Protein AF-A0A7V8YF97-F1 (afdb_monomer)

Secondary structure (DSSP, 8-state):
---SHHHHHHHHHHHHHHHHTT-HHHHHHHHHHHHTS--HHHHHHHHHHHHHHHHHTT-HHHHHHHHHHHTSSTT-HHHHHHHHHHHHHHHHTT-HHHHHHHHHHHHHH-TT-TTHHHHHHHHHHHHHSPPPPPPPP-----

Foldseek 3Di:
DPQDPVLLVVLCVQLVVCVVVVNLVSNLVSLVVSLPHPNPVSVLVSLLSNLVSCLVVVNNVSSLVSLVVQLPPVPDLSNLVSLLSNLVSCVVVLVLVVSLVSLVCSCVSCVPDPCNVVSVVVNVCSVPDDRDDPPDPPDPDD

Radius of gyration: 16.47 Å; Cα contacts (8 Å, |Δi|>4): 149; chains: 1; bounding box: 46×20×43 Å

Solvent-accessible surface area (backbone atoms only — not comparable to full-atom values): 7818 Å² total; per-residue (Å²): 131,78,84,48,66,71,45,37,52,50,24,49,52,51,17,52,53,23,54,76,66,73,36,64,68,65,15,50,54,23,21,51,62,17,40,77,43,98,43,64,71,56,18,49,54,18,47,52,50,46,27,51,54,26,46,79,70,73,34,53,67,60,20,49,54,50,29,56,59,52,35,71,52,80,90,39,73,62,15,57,50,24,48,51,50,42,23,52,51,27,48,76,71,59,40,52,70,59,18,46,48,43,41,48,53,45,45,68,75,39,76,81,44,89,56,41,64,60,44,52,52,51,45,53,50,62,74,70,49,74,80,72,74,78,78,72,75,81,76,86,77,129

Mean predicted aligned error: 6.46 Å

Nearest PDB structures (foldseek):
  8xwx-assembly1_B  TM=7.300E-01  e=2.721E-01  Homo sapiens
  2ho1-assembly1_A  TM=4.651E-01  e=7.680E-02  Pseudomonas aeruginosa PAO1
  8c6j-assembly1_S  TM=6.247E-01  e=5.378E-01  Homo sapiens
  5l9t-assembly1_Y  TM=6.413E-01  e=3.100E+00  Homo sapiens
  6u3w-assembly1_B  TM=7.371E-01  e=4.358E+00  Saccharomyces cerevisiae S288C

Structure (mmCIF, N/CA/C/O backbone):
data_AF-A0A7V8YF97-F1
#
_entry.id   AF-A0A7V8YF97-F1
#
loop_
_atom_site.group_PDB
_atom_site.id
_atom_site.type_symbol
_atom_site.label_atom_id
_atom_site.label_alt_id
_atom_site.label_comp_id
_atom_site.label_asym_id
_atom_site.label_entity_id
_atom_site.label_seq_id
_atom_site.pdbx_PDB_ins_code
_atom_site.Cartn_x
_atom_site.Cartn_y
_atom_site.Cartn_z
_atom_site.occupancy
_atom_site.B_iso_or_equiv
_atom_site.auth_seq_id
_atom_site.auth_comp_id
_atom_site.auth_asym_id
_atom_site.auth_atom_id
_atom_site.pdbx_PDB_model_num
ATOM 1 N N . ALA A 1 1 ? 20.479 -6.406 -18.667 1.00 46.88 1 ALA A N 1
ATOM 2 C CA . ALA A 1 1 ? 19.303 -5.875 -17.956 1.00 46.88 1 ALA A CA 1
ATOM 3 C C . ALA A 1 1 ? 19.787 -4.725 -17.092 1.00 46.88 1 ALA A C 1
ATOM 5 O O . ALA A 1 1 ? 20.747 -4.915 -16.359 1.00 46.88 1 ALA A O 1
ATOM 6 N N . ALA A 1 2 ? 19.241 -3.525 -17.263 1.00 48.50 2 ALA A N 1
ATOM 7 C CA . ALA A 1 2 ? 19.646 -2.381 -16.460 1.00 48.50 2 ALA A CA 1
ATOM 8 C C . ALA A 1 2 ? 18.923 -2.487 -15.106 1.00 48.50 2 ALA A C 1
ATOM 10 O O . ALA A 1 2 ? 17.748 -2.173 -14.990 1.00 48.50 2 ALA A O 1
ATOM 11 N N . THR A 1 3 ? 19.602 -3.065 -14.118 1.00 57.03 3 THR A N 1
ATOM 12 C CA . THR A 1 3 ? 19.083 -3.361 -12.768 1.00 57.03 3 THR A CA 1
ATOM 13 C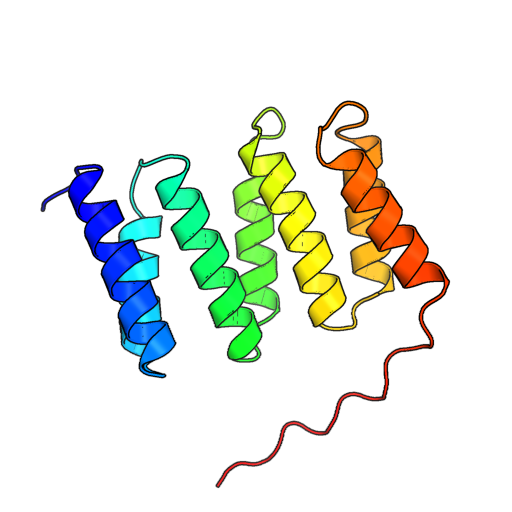 C . THR A 1 3 ? 19.427 -2.264 -11.756 1.00 57.03 3 THR A C 1
ATOM 15 O O . THR A 1 3 ? 19.379 -2.482 -10.552 1.00 57.03 3 THR A O 1
ATOM 18 N N . GLY A 1 4 ? 19.809 -1.077 -12.233 1.00 75.12 4 GLY A N 1
ATOM 19 C CA . GLY A 1 4 ? 20.124 0.066 -11.379 1.00 75.12 4 GLY A CA 1
ATOM 20 C C . GLY A 1 4 ? 18.898 0.925 -11.078 1.00 75.12 4 GLY A C 1
ATOM 21 O O . GLY A 1 4 ? 17.956 0.974 -11.870 1.00 75.12 4 GLY A O 1
ATOM 22 N N . THR A 1 5 ? 18.958 1.687 -9.986 1.00 84.19 5 THR A N 1
ATOM 23 C CA . THR A 1 5 ? 17.954 2.678 -9.554 1.00 84.19 5 THR A CA 1
ATOM 24 C C . THR A 1 5 ? 17.435 3.553 -10.704 1.00 84.19 5 THR A C 1
ATOM 26 O O . THR A 1 5 ? 16.233 3.755 -10.827 1.00 84.19 5 THR A O 1
ATOM 29 N N . ALA A 1 6 ? 18.310 3.980 -11.624 1.00 87.31 6 ALA A N 1
ATOM 30 C CA . ALA A 1 6 ? 17.937 4.784 -12.795 1.00 87.31 6 ALA A CA 1
ATOM 31 C C . ALA A 1 6 ? 16.926 4.094 -13.733 1.00 87.31 6 ALA A C 1
ATOM 33 O O . ALA A 1 6 ? 16.106 4.751 -14.370 1.00 87.31 6 ALA A O 1
ATOM 34 N N . SER A 1 7 ? 16.971 2.764 -13.830 1.00 89.50 7 SER A N 1
ATOM 35 C CA . SER A 1 7 ? 16.008 2.000 -14.633 1.00 89.50 7 SER A CA 1
ATOM 36 C C . SER A 1 7 ? 14.658 1.900 -13.935 1.00 89.50 7 SER A C 1
ATOM 38 O O . SER A 1 7 ? 13.630 2.038 -14.589 1.00 89.50 7 SER A O 1
ATOM 40 N N . VAL A 1 8 ? 14.651 1.764 -12.607 1.00 93.44 8 VAL A N 1
ATOM 41 C CA . VAL A 1 8 ? 13.424 1.803 -11.797 1.00 93.44 8 VAL A CA 1
ATOM 42 C C . VAL A 1 8 ? 12.746 3.168 -11.911 1.00 93.44 8 VAL A C 1
ATOM 44 O O . VAL A 1 8 ? 11.546 3.247 -12.158 1.00 93.44 8 VAL A O 1
ATOM 47 N N . GLU A 1 9 ? 13.514 4.255 -11.832 1.00 94.38 9 GLU A N 1
ATOM 48 C CA . GLU A 1 9 ? 12.998 5.611 -12.051 1.00 94.38 9 GLU A CA 1
ATOM 49 C C . GLU A 1 9 ? 12.424 5.800 -13.459 1.00 94.38 9 GLU A C 1
ATOM 51 O O . GLU A 1 9 ? 11.386 6.444 -13.622 1.00 94.38 9 GLU A O 1
ATOM 56 N N . ALA A 1 10 ? 13.084 5.253 -14.484 1.00 95.75 10 ALA A N 1
ATOM 57 C CA . ALA A 1 10 ? 12.588 5.311 -15.855 1.00 95.75 10 ALA A CA 1
ATOM 58 C C . ALA A 1 10 ? 11.251 4.569 -15.997 1.00 95.75 10 ALA A C 1
ATOM 60 O O . ALA A 1 10 ? 10.323 5.101 -16.608 1.00 95.75 10 ALA A O 1
ATOM 61 N N . TRP A 1 11 ? 11.122 3.391 -15.381 1.00 97.12 11 TRP A N 1
ATOM 62 C CA . TRP A 1 11 ? 9.867 2.644 -15.347 1.00 97.12 11 TRP A CA 1
ATOM 63 C C . TRP A 1 11 ? 8.754 3.399 -14.623 1.00 97.12 11 TRP A C 1
ATOM 65 O O . TRP A 1 11 ? 7.649 3.491 -15.151 1.00 97.12 11 TRP A O 1
ATOM 75 N N . LEU A 1 12 ? 9.036 4.007 -13.470 1.00 97.38 12 LEU A N 1
ATOM 76 C CA . LEU A 1 12 ? 8.053 4.814 -12.738 1.00 97.38 12 LEU A CA 1
ATOM 77 C C . LEU A 1 12 ? 7.588 6.031 -13.545 1.00 97.38 12 LEU A C 1
ATOM 79 O O . LEU A 1 12 ? 6.392 6.308 -13.621 1.00 97.38 12 LEU A O 1
ATOM 83 N N . LYS A 1 13 ? 8.514 6.727 -14.214 1.00 97.88 13 LYS A N 1
ATOM 84 C CA . LYS A 1 13 ? 8.172 7.842 -15.110 1.00 97.88 13 LYS A CA 1
ATOM 85 C C . LYS A 1 13 ? 7.310 7.374 -16.281 1.00 97.88 13 LYS A C 1
ATOM 87 O O . LYS A 1 13 ? 6.320 8.023 -16.603 1.00 97.88 13 LYS A O 1
ATOM 92 N N . ALA A 1 14 ? 7.655 6.248 -16.903 1.00 98.12 14 ALA A N 1
ATOM 93 C CA . ALA A 1 14 ? 6.861 5.677 -17.985 1.00 98.12 14 ALA A CA 1
ATOM 94 C C . ALA A 1 14 ? 5.456 5.275 -17.509 1.00 98.12 14 ALA A C 1
ATOM 96 O O . ALA A 1 14 ? 4.475 5.581 -18.184 1.00 98.12 14 ALA A O 1
ATOM 97 N N . ALA A 1 15 ? 5.344 4.652 -16.333 1.00 98.12 15 ALA A N 1
ATOM 98 C CA . ALA A 1 15 ? 4.064 4.302 -15.729 1.00 98.12 15 ALA A CA 1
ATOM 99 C C . ALA A 1 15 ? 3.167 5.530 -15.535 1.00 98.12 15 ALA A C 1
ATOM 101 O O . ALA A 1 15 ? 1.999 5.493 -15.914 1.00 98.12 15 ALA A O 1
ATOM 102 N N . GLU A 1 16 ? 3.714 6.630 -15.016 1.00 97.81 16 GLU A N 1
ATOM 103 C CA . GLU A 1 16 ? 2.956 7.869 -14.828 1.00 97.81 16 GLU A CA 1
ATOM 104 C C . GLU A 1 16 ? 2.476 8.464 -16.161 1.00 97.81 16 GLU A C 1
ATOM 106 O O . GLU A 1 16 ? 1.323 8.877 -16.284 1.00 97.81 16 GLU A O 1
ATOM 111 N N . LEU A 1 17 ? 3.317 8.438 -17.200 1.00 98.38 17 LEU A N 1
ATOM 112 C CA . LEU A 1 17 ? 2.909 8.863 -18.543 1.00 98.38 17 LEU A CA 1
ATOM 113 C C . LEU A 1 17 ? 1.773 7.995 -19.099 1.00 98.38 17 LEU A C 1
ATOM 115 O O . LEU A 1 17 ? 0.840 8.518 -19.708 1.00 98.38 17 LEU A O 1
ATOM 119 N N . TYR A 1 18 ? 1.819 6.679 -18.878 1.00 98.44 18 TYR A N 1
ATOM 120 C CA . TYR A 1 18 ? 0.750 5.778 -19.305 1.00 98.44 18 TYR A CA 1
ATOM 121 C C . TYR A 1 18 ? -0.540 5.961 -18.505 1.00 98.44 18 TYR A C 1
ATOM 123 O O . TYR A 1 18 ? -1.615 5.905 -19.103 1.00 98.44 18 TYR A O 1
ATOM 131 N N . ARG A 1 19 ? -0.446 6.262 -17.204 1.00 97.06 19 ARG A N 1
ATOM 132 C CA . ARG A 1 19 ? -1.595 6.623 -16.365 1.00 97.06 19 ARG A CA 1
ATOM 133 C C . ARG A 1 19 ? -2.299 7.864 -16.911 1.00 97.06 19 ARG A C 1
ATOM 135 O O . ARG A 1 19 ? -3.502 7.838 -17.149 1.00 97.06 19 ARG A O 1
ATOM 142 N N . LEU A 1 20 ? -1.540 8.929 -17.186 1.00 97.19 20 LEU A N 1
ATOM 143 C CA . LEU A 1 20 ? -2.065 10.172 -17.766 1.00 97.19 20 LEU A CA 1
ATOM 144 C C . LEU A 1 20 ? -2.654 9.968 -19.168 1.00 97.19 20 LEU A C 1
ATOM 146 O O . LEU A 1 20 ? -3.601 10.653 -19.545 1.00 97.19 20 LEU A O 1
ATOM 150 N N . ALA A 1 21 ? -2.116 9.017 -19.933 1.00 97.06 21 ALA A N 1
ATOM 151 C CA . ALA A 1 21 ? -2.622 8.653 -21.251 1.00 97.06 21 ALA A CA 1
ATOM 152 C C . ALA A 1 21 ? -3.827 7.692 -21.217 1.00 97.06 21 ALA A C 1
ATOM 154 O O . ALA A 1 21 ? -4.302 7.307 -22.287 1.00 97.06 21 ALA A O 1
ATOM 155 N N . GLY A 1 22 ? -4.293 7.264 -20.036 1.00 96.12 22 GLY A N 1
ATOM 156 C CA . GLY A 1 22 ? -5.390 6.303 -19.898 1.00 96.12 22 GLY A CA 1
ATOM 157 C C . GLY A 1 22 ? -5.062 4.922 -20.472 1.00 96.12 22 GLY A C 1
ATOM 158 O O . GLY A 1 22 ? -5.937 4.268 -21.033 1.00 96.12 22 GLY A O 1
ATOM 159 N N . LYS A 1 23 ? -3.795 4.494 -20.392 1.00 97.88 23 LYS A N 1
ATOM 160 C CA . LYS A 1 23 ? -3.315 3.205 -20.912 1.00 97.88 23 LYS A CA 1
ATOM 161 C C . LYS A 1 23 ? -2.924 2.270 -19.756 1.00 97.88 23 LYS A C 1
ATOM 163 O O . LYS A 1 23 ? -1.740 2.203 -19.407 1.00 97.88 23 LYS A O 1
ATOM 168 N N . PRO A 1 24 ? -3.882 1.544 -19.157 1.00 94.69 24 PRO A N 1
ATOM 169 C CA . PRO A 1 24 ? -3.643 0.818 -17.912 1.00 94.69 24 PRO A CA 1
ATOM 170 C C . PRO A 1 24 ? -2.753 -0.425 -18.075 1.00 94.69 24 PRO A C 1
ATOM 172 O O . PRO A 1 24 ? -2.005 -0.771 -17.162 1.00 94.69 24 PRO A O 1
ATOM 175 N N . GLU A 1 25 ? -2.758 -1.092 -19.229 1.00 97.50 25 GLU A N 1
ATOM 176 C CA . GLU A 1 25 ? -1.908 -2.261 -19.489 1.00 97.50 25 GLU A CA 1
ATOM 177 C C . GLU A 1 25 ? -0.412 -1.902 -19.519 1.00 97.50 25 GLU A C 1
ATOM 179 O O . GLU A 1 25 ? 0.356 -2.501 -18.758 1.00 97.50 25 GLU A O 1
ATOM 184 N N . PRO A 1 26 ? 0.050 -0.920 -20.324 1.00 98.06 26 PRO A N 1
ATOM 185 C CA . PRO A 1 26 ? 1.455 -0.527 -20.299 1.00 98.06 26 PRO A CA 1
ATOM 186 C C . PRO A 1 26 ? 1.845 0.179 -18.994 1.00 98.06 26 PRO A C 1
ATOM 188 O O . PRO A 1 26 ? 2.986 0.026 -18.557 1.00 98.06 26 PRO A O 1
ATOM 191 N N . GLN A 1 27 ? 0.916 0.878 -18.326 1.00 98.31 27 GLN A N 1
ATOM 192 C CA . GLN A 1 27 ? 1.136 1.383 -16.968 1.00 98.31 27 GLN A CA 1
ATOM 193 C C . GLN A 1 27 ? 1.466 0.231 -16.012 1.00 98.31 27 GLN A C 1
ATOM 195 O O . GLN A 1 27 ? 2.505 0.271 -15.351 1.00 98.31 27 GLN A O 1
ATOM 200 N N . ARG A 1 28 ? 0.632 -0.821 -15.974 1.00 98.19 28 ARG A N 1
ATOM 201 C CA . ARG A 1 28 ? 0.864 -1.999 -15.127 1.00 98.19 28 ARG A CA 1
ATOM 202 C C . ARG A 1 28 ? 2.200 -2.661 -15.434 1.00 98.19 28 ARG A C 1
ATOM 204 O O . ARG A 1 28 ? 2.922 -2.992 -14.501 1.00 98.19 28 ARG A O 1
ATOM 211 N N . ALA A 1 29 ? 2.537 -2.841 -16.711 1.00 97.81 29 ALA A N 1
ATOM 212 C CA . ALA A 1 29 ? 3.803 -3.458 -17.103 1.00 97.81 29 ALA A CA 1
ATOM 213 C C . ALA A 1 29 ? 5.014 -2.674 -16.568 1.00 97.81 29 ALA A C 1
ATOM 215 O O . ALA A 1 29 ? 5.942 -3.267 -16.022 1.00 97.81 29 ALA A O 1
ATOM 216 N N . CYS A 1 30 ? 4.976 -1.341 -16.663 1.00 97.69 30 CYS A N 1
ATOM 217 C CA . CYS A 1 30 ? 6.040 -0.483 -16.143 1.00 97.69 30 CYS A CA 1
ATOM 218 C C . CYS A 1 30 ? 6.126 -0.545 -14.612 1.00 97.69 30 CYS A C 1
ATOM 220 O O . CYS A 1 30 ? 7.215 -0.691 -14.062 1.00 97.69 30 CYS A O 1
ATOM 222 N N . LEU A 1 31 ? 4.989 -0.486 -13.914 1.00 97.94 31 LEU A N 1
ATOM 223 C CA . LEU A 1 31 ? 4.974 -0.592 -12.455 1.00 97.94 31 LEU A CA 1
ATOM 224 C C . LEU A 1 31 ? 5.457 -1.966 -11.971 1.00 97.94 31 LEU A C 1
ATOM 226 O O . LEU A 1 31 ? 6.215 -2.032 -11.012 1.00 97.94 31 LEU A O 1
ATOM 230 N N . ALA A 1 32 ? 5.075 -3.057 -12.642 1.00 96.56 32 ALA A N 1
ATOM 231 C CA . ALA A 1 32 ? 5.541 -4.403 -12.308 1.00 96.56 32 ALA A CA 1
ATOM 232 C C . ALA A 1 32 ? 7.062 -4.534 -12.481 1.00 96.56 32 ALA A C 1
ATOM 234 O O . ALA A 1 32 ? 7.735 -5.045 -11.592 1.00 96.56 32 ALA A O 1
ATOM 235 N N . ALA A 1 33 ? 7.616 -3.991 -13.570 1.00 94.94 33 ALA A N 1
ATOM 236 C CA . ALA A 1 33 ? 9.062 -3.966 -13.784 1.00 94.94 33 ALA A CA 1
ATOM 237 C C . ALA A 1 33 ? 9.808 -3.170 -12.695 1.00 94.94 33 ALA A C 1
ATOM 239 O O . ALA A 1 33 ? 10.894 -3.565 -12.274 1.00 94.94 33 ALA A O 1
ATOM 240 N N . ALA A 1 34 ? 9.228 -2.064 -12.216 1.00 95.19 34 ALA A N 1
ATOM 241 C CA . ALA A 1 34 ? 9.789 -1.295 -11.106 1.00 95.19 34 ALA A CA 1
ATOM 242 C C . ALA A 1 34 ? 9.651 -2.018 -9.751 1.00 95.19 34 ALA A C 1
ATOM 244 O O . ALA A 1 34 ? 10.553 -1.939 -8.920 1.00 95.19 34 ALA A O 1
ATOM 245 N N . ALA A 1 35 ? 8.547 -2.738 -9.534 1.00 92.81 35 ALA A N 1
ATOM 246 C CA . ALA A 1 35 ? 8.251 -3.450 -8.292 1.00 92.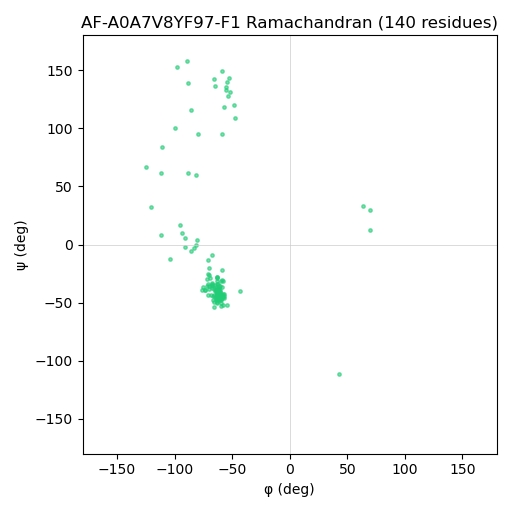81 35 ALA A CA 1
ATOM 247 C C . ALA A 1 35 ? 9.131 -4.693 -8.064 1.00 92.81 35 ALA A C 1
ATOM 249 O O . ALA A 1 35 ? 9.353 -5.063 -6.916 1.00 92.81 35 ALA A O 1
ATOM 250 N N . ASP A 1 36 ? 9.655 -5.307 -9.126 1.00 88.62 36 ASP A N 1
ATOM 251 C CA . ASP A 1 36 ? 10.566 -6.464 -9.053 1.00 88.62 36 ASP A CA 1
ATOM 252 C C . ASP A 1 36 ? 12.031 -6.080 -8.750 1.00 88.62 36 ASP A C 1
ATOM 254 O O . ASP A 1 36 ? 12.926 -6.925 -8.761 1.00 88.62 36 ASP A O 1
ATOM 258 N N . SER A 1 37 ? 12.306 -4.796 -8.504 1.00 85.12 37 SER A N 1
ATOM 259 C CA . SER A 1 37 ? 13.656 -4.289 -8.234 1.00 85.12 37 SER A CA 1
ATOM 260 C C . SER A 1 37 ? 13.934 -4.137 -6.736 1.00 85.12 37 SER A C 1
ATOM 262 O O . SER A 1 37 ? 13.032 -3.841 -5.957 1.00 85.12 37 SER A O 1
ATOM 264 N N . ASP A 1 38 ? 15.203 -4.233 -6.335 1.00 81.12 38 ASP A N 1
ATOM 265 C CA . ASP A 1 38 ? 15.658 -3.960 -4.961 1.00 81.12 38 ASP A CA 1
ATOM 266 C C . ASP A 1 38 ? 16.010 -2.470 -4.780 1.00 81.12 38 ASP A C 1
ATOM 268 O O . ASP A 1 38 ? 17.162 -2.078 -4.602 1.00 81.12 38 ASP A O 1
ATOM 272 N N . ALA A 1 39 ? 15.011 -1.602 -4.962 1.00 84.88 39 ALA A N 1
ATOM 273 C CA . ALA A 1 39 ? 15.176 -0.148 -4.988 1.00 84.88 39 ALA A CA 1
ATOM 274 C C . ALA A 1 39 ? 14.358 0.565 -3.898 1.00 84.88 39 ALA A C 1
ATOM 276 O O . ALA A 1 39 ? 13.906 1.695 -4.104 1.00 84.88 39 ALA A O 1
ATOM 277 N N . GLY A 1 40 ? 14.172 -0.082 -2.740 1.00 87.25 40 GLY A N 1
ATOM 278 C CA . GLY A 1 40 ? 13.588 0.496 -1.523 1.00 87.25 40 GLY A CA 1
ATOM 279 C C . GLY A 1 40 ? 12.352 1.365 -1.779 1.00 87.25 40 GLY A C 1
ATOM 280 O O . GLY A 1 40 ? 11.304 0.880 -2.202 1.00 87.25 40 GLY A O 1
ATOM 281 N N . VAL A 1 41 ? 12.484 2.681 -1.572 1.00 90.81 41 VAL A N 1
ATOM 282 C CA . VAL A 1 41 ? 11.394 3.659 -1.755 1.00 90.81 41 VAL A CA 1
ATOM 283 C C . VAL A 1 41 ? 10.799 3.676 -3.172 1.00 90.81 41 VAL A C 1
ATOM 285 O O . VAL A 1 41 ? 9.607 3.931 -3.335 1.00 90.81 41 VAL A O 1
ATOM 288 N N . LEU A 1 42 ? 11.588 3.383 -4.209 1.00 92.12 42 LEU A N 1
ATOM 289 C CA . LEU A 1 42 ? 11.081 3.316 -5.583 1.00 92.12 42 LEU A CA 1
ATOM 290 C C . LEU A 1 42 ? 10.249 2.052 -5.801 1.00 92.12 42 LEU A C 1
ATOM 292 O O . LEU A 1 42 ? 9.196 2.106 -6.434 1.00 92.12 42 LEU A O 1
ATOM 296 N N . THR A 1 43 ? 10.680 0.933 -5.221 1.00 91.56 43 THR A N 1
ATOM 297 C CA . THR A 1 43 ? 9.915 -0.319 -5.202 1.00 91.56 43 THR A CA 1
ATOM 298 C C . THR A 1 43 ? 8.606 -0.147 -4.432 1.00 91.56 43 THR A C 1
ATOM 300 O O . THR A 1 43 ? 7.563 -0.647 -4.860 1.00 91.56 43 THR A O 1
ATOM 303 N N . TYR A 1 44 ? 8.623 0.618 -3.336 1.00 93.50 44 TYR A N 1
ATOM 304 C CA . TYR A 1 44 ? 7.411 1.013 -2.619 1.00 93.50 44 TYR A CA 1
ATOM 305 C C . TYR A 1 44 ? 6.458 1.806 -3.520 1.00 93.50 44 TYR A C 1
ATOM 307 O O . TYR A 1 44 ? 5.303 1.415 -3.673 1.00 93.50 44 TYR A O 1
ATOM 315 N N . ALA A 1 45 ? 6.948 2.868 -4.171 1.00 95.19 45 ALA A N 1
ATOM 316 C CA . ALA A 1 45 ? 6.147 3.693 -5.077 1.00 95.19 45 ALA A CA 1
ATOM 317 C C . ALA A 1 45 ? 5.545 2.882 -6.240 1.00 95.19 45 ALA A C 1
ATOM 319 O O . ALA A 1 45 ? 4.405 3.105 -6.642 1.00 95.19 45 ALA A O 1
ATOM 320 N N . ALA A 1 46 ? 6.289 1.903 -6.760 1.00 96.75 46 ALA A N 1
ATOM 321 C CA . ALA A 1 46 ? 5.795 0.994 -7.786 1.00 96.75 46 ALA A CA 1
ATOM 322 C C . ALA A 1 46 ? 4.643 0.118 -7.273 1.00 96.75 46 ALA A C 1
ATOM 324 O O . ALA A 1 46 ? 3.619 -0.030 -7.944 1.00 96.75 46 ALA A O 1
ATOM 325 N N . ASN A 1 47 ? 4.783 -0.442 -6.069 1.00 96.69 47 ASN A N 1
ATOM 326 C CA . ASN A 1 47 ? 3.755 -1.294 -5.487 1.00 96.69 47 ASN A CA 1
ATOM 327 C C . ASN A 1 47 ? 2.496 -0.516 -5.079 1.00 96.69 47 ASN A C 1
ATOM 329 O O . ASN A 1 47 ? 1.397 -1.012 -5.324 1.00 96.69 47 ASN A O 1
ATOM 333 N N . THR A 1 48 ? 2.611 0.699 -4.539 1.00 97.00 48 THR A N 1
ATOM 334 C CA . THR A 1 48 ? 1.424 1.531 -4.269 1.00 97.00 48 THR A CA 1
ATOM 335 C C . THR A 1 48 ? 0.740 1.974 -5.559 1.00 97.00 48 THR A C 1
ATOM 337 O O . THR A 1 48 ? -0.487 1.962 -5.632 1.00 97.00 48 THR A O 1
ATOM 340 N N . GLY A 1 49 ? 1.508 2.257 -6.618 1.00 97.44 49 GLY A N 1
ATOM 341 C CA . GLY A 1 49 ? 0.964 2.503 -7.953 1.00 97.44 49 GLY A CA 1
ATOM 342 C C . GLY A 1 49 ? 0.186 1.306 -8.512 1.00 97.44 49 GLY A C 1
ATOM 343 O O . GLY A 1 49 ? -0.881 1.491 -9.096 1.00 97.44 49 GLY A O 1
ATOM 344 N N . LEU A 1 50 ? 0.675 0.074 -8.309 1.00 98.31 50 LEU A N 1
ATOM 345 C CA . LEU A 1 50 ? -0.061 -1.139 -8.693 1.00 98.31 50 LEU A CA 1
ATOM 346 C C . LEU A 1 50 ? -1.336 -1.306 -7.872 1.00 98.31 50 LEU A C 1
ATOM 348 O O . LEU A 1 50 ? -2.372 -1.605 -8.452 1.00 98.31 50 LEU A O 1
ATOM 352 N N . ALA A 1 51 ? -1.274 -1.085 -6.557 1.00 97.75 51 ALA A N 1
ATOM 353 C CA . ALA A 1 51 ? -2.446 -1.177 -5.693 1.00 97.75 51 ALA A CA 1
ATOM 354 C C . ALA A 1 51 ? -3.530 -0.168 -6.108 1.00 97.75 51 ALA A C 1
ATOM 356 O O . ALA A 1 51 ? -4.694 -0.539 -6.221 1.00 97.75 51 ALA A O 1
ATOM 357 N N . ALA A 1 52 ? -3.152 1.078 -6.407 1.00 96.56 52 ALA A N 1
ATOM 358 C CA . ALA A 1 52 ? -4.076 2.087 -6.921 1.00 96.56 52 ALA A CA 1
ATOM 359 C C . ALA A 1 52 ? -4.718 1.651 -8.248 1.00 96.56 52 ALA A C 1
ATOM 361 O O . ALA A 1 52 ? -5.940 1.669 -8.372 1.00 96.56 52 ALA A O 1
ATOM 362 N N . LEU A 1 53 ? -3.911 1.164 -9.196 1.00 97.50 53 LEU A N 1
ATOM 363 C CA . LEU A 1 53 ? -4.414 0.681 -10.481 1.00 97.50 53 LEU A CA 1
ATOM 364 C C . LEU A 1 53 ? -5.334 -0.545 -10.334 1.00 97.50 53 LEU A C 1
ATOM 366 O O . LEU A 1 53 ? -6.306 -0.687 -11.075 1.00 97.50 53 LEU A O 1
ATOM 370 N N . ASP A 1 54 ? -5.040 -1.443 -9.393 1.00 97.50 54 ASP A N 1
ATOM 371 C CA . ASP A 1 54 ? -5.890 -2.592 -9.079 1.00 97.50 54 ASP A CA 1
ATOM 372 C C . ASP A 1 54 ? -7.246 -2.125 -8.508 1.00 97.50 54 ASP A C 1
ATOM 374 O O . ASP A 1 54 ? -8.284 -2.639 -8.925 1.00 97.50 54 ASP A O 1
ATOM 378 N N . LEU A 1 55 ? -7.277 -1.095 -7.649 1.00 94.75 55 LEU A N 1
ATOM 379 C CA . LEU A 1 55 ? -8.528 -0.483 -7.169 1.00 94.75 55 LEU A CA 1
ATOM 380 C C . LEU A 1 55 ? -9.338 0.155 -8.307 1.00 94.75 55 LEU A C 1
ATOM 382 O O . LEU A 1 55 ? -10.538 -0.098 -8.413 1.00 94.75 55 LEU A O 1
ATOM 386 N N . GLU A 1 56 ? -8.692 0.934 -9.180 1.00 94.06 56 GLU A N 1
ATOM 387 C CA . GLU A 1 56 ? -9.337 1.585 -10.335 1.00 94.06 56 GLU A CA 1
ATOM 388 C C . GLU A 1 56 ? -9.985 0.573 -11.291 1.00 94.06 56 GLU A C 1
ATOM 390 O O . GLU A 1 56 ? -11.003 0.858 -11.918 1.00 94.06 56 GLU A O 1
ATOM 395 N N . GLN A 1 57 ? -9.418 -0.630 -11.382 1.00 94.50 57 GLN A N 1
ATOM 396 C CA . GLN A 1 57 ? -9.913 -1.711 -12.232 1.00 94.50 57 GLN A CA 1
ATOM 397 C C . GLN A 1 57 ? -10.859 -2.682 -11.515 1.00 94.50 57 GLN A C 1
ATOM 399 O O . GLN A 1 57 ? -11.183 -3.736 -12.062 1.00 94.50 57 GLN A O 1
ATOM 404 N N . GLY A 1 58 ? -11.300 -2.353 -10.298 1.00 94.38 58 GLY A N 1
ATOM 405 C CA . GLY A 1 58 ? -12.241 -3.183 -9.549 1.00 94.38 58 GLY A CA 1
ATOM 406 C C . GLY A 1 58 ? -11.640 -4.500 -9.056 1.00 94.38 58 GLY A C 1
ATOM 407 O O . GLY A 1 58 ? -12.364 -5.482 -8.909 1.00 94.38 58 GLY A O 1
ATOM 408 N N . ARG A 1 59 ? -10.330 -4.530 -8.782 1.00 96.88 59 ARG A N 1
ATOM 409 C CA . ARG A 1 59 ? -9.596 -5.685 -8.234 1.00 96.88 59 ARG A CA 1
ATOM 410 C C . ARG A 1 59 ? -9.114 -5.410 -6.801 1.00 96.88 59 ARG A C 1
ATOM 412 O O . ARG A 1 59 ? -7.910 -5.407 -6.534 1.00 96.88 59 ARG A O 1
ATOM 419 N N . PRO A 1 60 ? -10.035 -5.165 -5.851 1.00 94.75 60 PRO A N 1
ATOM 420 C CA . PRO A 1 60 ? -9.686 -4.735 -4.499 1.00 94.75 60 PRO A CA 1
ATOM 421 C C . PRO A 1 60 ? -8.859 -5.758 -3.720 1.00 94.75 60 PRO A C 1
ATOM 423 O O . PRO A 1 60 ? -7.992 -5.368 -2.942 1.00 94.75 60 PRO A O 1
ATOM 426 N N . ASP A 1 61 ? -9.088 -7.054 -3.935 1.00 96.25 61 ASP A N 1
ATOM 427 C CA . ASP A 1 61 ? -8.368 -8.106 -3.214 1.00 96.25 61 ASP A CA 1
ATOM 428 C C . ASP A 1 61 ? -6.879 -8.141 -3.588 1.00 96.25 61 ASP A C 1
ATOM 430 O O . ASP A 1 61 ? -6.027 -8.362 -2.729 1.00 96.25 61 ASP A O 1
ATOM 434 N N . GLU A 1 62 ? -6.542 -7.849 -4.849 1.00 96.81 62 GLU A N 1
ATOM 435 C CA . GLU A 1 62 ? -5.150 -7.749 -5.300 1.00 96.81 62 GLU A CA 1
ATOM 436 C C . GLU A 1 62 ? -4.447 -6.537 -4.677 1.00 96.81 62 GLU A C 1
ATOM 438 O O . GLU A 1 62 ? -3.320 -6.664 -4.189 1.00 96.81 62 GLU A O 1
ATOM 443 N N . ALA A 1 63 ? -5.132 -5.389 -4.631 1.00 97.38 63 ALA A N 1
ATOM 444 C CA . ALA A 1 63 ? -4.621 -4.175 -4.003 1.00 97.38 63 ALA A CA 1
ATOM 445 C C . ALA A 1 63 ? -4.351 -4.383 -2.504 1.00 97.38 63 ALA A C 1
ATOM 447 O O . ALA A 1 63 ? -3.266 -4.065 -2.013 1.00 97.38 63 ALA A O 1
ATOM 448 N N . ILE A 1 64 ? -5.312 -4.975 -1.788 1.00 96.81 64 ILE A N 1
ATOM 449 C CA . ILE A 1 64 ? -5.200 -5.266 -0.354 1.00 96.81 64 ILE A CA 1
ATOM 450 C C . ILE A 1 64 ? -4.060 -6.252 -0.094 1.00 96.81 64 ILE A C 1
ATOM 452 O O . ILE A 1 64 ? -3.196 -5.976 0.739 1.00 96.81 64 ILE A O 1
ATOM 456 N N . ALA A 1 65 ? -4.004 -7.363 -0.835 1.00 96.44 65 ALA A N 1
ATOM 457 C CA . ALA A 1 65 ? -2.945 -8.356 -0.673 1.00 96.44 65 ALA A CA 1
ATOM 458 C C . ALA A 1 65 ? -1.555 -7.759 -0.939 1.00 96.44 65 ALA A C 1
ATOM 460 O O . ALA A 1 65 ? -0.580 -8.123 -0.278 1.00 96.44 65 ALA A O 1
ATOM 461 N N . ARG A 1 66 ? -1.443 -6.828 -1.893 1.00 95.88 66 ARG A N 1
ATOM 462 C CA . ARG A 1 66 ? -0.190 -6.124 -2.180 1.00 95.88 66 ARG A CA 1
ATOM 463 C C . ARG A 1 66 ? 0.241 -5.235 -1.018 1.00 95.88 66 ARG A C 1
ATOM 465 O O . ARG A 1 66 ? 1.379 -5.358 -0.576 1.00 95.88 66 ARG A O 1
ATOM 472 N N . LEU A 1 67 ? -0.659 -4.402 -0.498 1.00 96.56 67 LEU A N 1
ATOM 473 C CA . LEU A 1 67 ? -0.365 -3.516 0.633 1.00 96.56 67 LEU A CA 1
ATOM 474 C C . LEU A 1 67 ? -0.007 -4.314 1.894 1.00 96.56 67 LEU A C 1
ATOM 476 O O . LEU A 1 67 ? 0.966 -3.992 2.567 1.00 96.56 67 LEU A O 1
ATOM 480 N N . GLN A 1 68 ? -0.703 -5.423 2.156 1.00 95.44 68 GLN A N 1
ATOM 481 C CA . GLN A 1 68 ? -0.383 -6.323 3.268 1.00 95.44 68 GLN A CA 1
ATOM 482 C C . GLN A 1 68 ? 1.014 -6.945 3.148 1.00 95.44 68 GLN A C 1
ATOM 484 O O . GLN A 1 68 ? 1.735 -7.025 4.139 1.00 95.44 68 GLN A O 1
ATOM 489 N N . ARG A 1 69 ? 1.445 -7.350 1.944 1.00 93.75 69 ARG A N 1
ATOM 490 C CA . ARG A 1 69 ? 2.811 -7.870 1.730 1.00 93.75 69 ARG A CA 1
ATOM 491 C C . ARG A 1 69 ? 3.884 -6.823 2.019 1.00 93.75 69 ARG A C 1
ATOM 493 O O . ARG A 1 69 ? 4.945 -7.171 2.522 1.00 93.75 69 ARG A O 1
ATOM 500 N N . MET A 1 70 ? 3.608 -5.553 1.732 1.00 93.31 70 MET A N 1
ATOM 501 C CA . MET A 1 70 ? 4.534 -4.447 2.004 1.00 93.31 70 MET A CA 1
ATOM 502 C C . MET A 1 70 ? 4.672 -4.135 3.500 1.00 93.31 70 MET A C 1
ATOM 504 O O . MET A 1 70 ? 5.589 -3.423 3.891 1.00 93.31 70 MET A O 1
ATOM 508 N N . MET A 1 71 ? 3.785 -4.677 4.338 1.00 92.62 71 MET A N 1
ATOM 509 C CA . MET A 1 71 ? 3.823 -4.537 5.796 1.00 92.62 71 MET A CA 1
ATOM 510 C C . MET A 1 71 ? 4.612 -5.658 6.495 1.00 92.62 71 MET A C 1
ATOM 512 O O . MET A 1 71 ? 4.587 -5.725 7.723 1.00 92.62 71 MET A O 1
ATOM 516 N N . ALA A 1 72 ? 5.261 -6.559 5.745 1.00 87.50 72 ALA A N 1
ATOM 517 C CA . ALA A 1 72 ? 5.913 -7.749 6.298 1.00 87.50 72 ALA A CA 1
ATOM 518 C C . ALA A 1 72 ? 7.082 -7.440 7.252 1.00 87.50 72 ALA A C 1
ATOM 520 O O . ALA A 1 72 ? 7.335 -8.230 8.158 1.00 87.50 72 ALA A O 1
ATOM 521 N N . ASP A 1 73 ? 7.771 -6.311 7.065 1.00 82.81 73 ASP A N 1
ATOM 522 C CA . ASP A 1 73 ? 8.825 -5.845 7.969 1.00 82.81 73 ASP A CA 1
ATOM 523 C C . ASP A 1 73 ? 8.276 -4.763 8.907 1.00 82.81 73 ASP A C 1
ATOM 525 O O . ASP A 1 73 ? 8.090 -3.611 8.522 1.00 82.81 73 ASP A O 1
ATOM 529 N N . GLU A 1 74 ? 7.943 -5.145 10.138 1.00 69.94 74 GLU A N 1
ATOM 530 C CA . GLU A 1 74 ? 7.164 -4.307 11.053 1.00 69.94 74 GLU A CA 1
ATOM 531 C C . GLU A 1 74 ? 7.916 -3.076 11.591 1.00 69.94 74 GLU A C 1
ATOM 533 O O . GLU A 1 74 ? 7.265 -2.116 12.019 1.00 69.94 74 GLU A O 1
ATOM 538 N N . ASP A 1 75 ? 9.251 -3.083 11.546 1.00 72.31 75 ASP A N 1
ATOM 539 C CA . ASP A 1 75 ? 10.110 -1.999 12.042 1.00 72.31 75 ASP A CA 1
ATOM 540 C C . ASP A 1 75 ? 10.443 -0.951 10.959 1.00 72.31 75 ASP A C 1
ATOM 542 O O . ASP A 1 75 ? 11.071 0.075 11.242 1.00 72.31 75 ASP A O 1
ATOM 546 N N . ASP A 1 76 ? 9.978 -1.156 9.723 1.00 82.25 76 ASP A N 1
ATOM 547 C CA . ASP A 1 76 ? 10.270 -0.284 8.587 1.00 82.25 76 ASP A CA 1
ATOM 548 C C . ASP A 1 76 ? 9.260 0.880 8.449 1.00 82.25 76 ASP A C 1
ATOM 550 O O . ASP A 1 76 ? 8.039 0.742 8.593 1.00 82.25 76 ASP A O 1
ATOM 554 N N . ALA A 1 77 ? 9.757 2.077 8.123 1.00 89.44 77 ALA A N 1
ATOM 555 C CA . ALA A 1 77 ? 8.921 3.259 7.887 1.00 89.44 77 ALA A CA 1
ATOM 556 C C . ALA A 1 77 ? 7.974 3.101 6.675 1.00 89.44 77 ALA A C 1
ATOM 558 O O . ALA A 1 77 ? 6.896 3.707 6.627 1.00 89.44 77 ALA A O 1
ATOM 559 N N . LEU A 1 78 ? 8.361 2.291 5.692 1.00 92.00 78 LEU A N 1
ATOM 560 C CA . LEU A 1 78 ? 7.548 1.908 4.546 1.00 92.00 78 LEU A CA 1
ATOM 561 C C . LEU A 1 78 ? 6.415 0.968 4.959 1.00 92.00 78 LEU A C 1
ATOM 563 O O . LEU A 1 78 ? 5.319 1.115 4.430 1.00 92.00 78 LEU A O 1
ATOM 567 N N . ALA A 1 79 ? 6.602 0.084 5.944 1.00 93.06 79 ALA A N 1
ATOM 568 C CA . ALA A 1 79 ? 5.510 -0.752 6.445 1.00 93.06 79 ALA A CA 1
ATOM 569 C C . ALA A 1 79 ? 4.415 0.079 7.126 1.00 93.06 79 ALA A C 1
ATOM 571 O O . ALA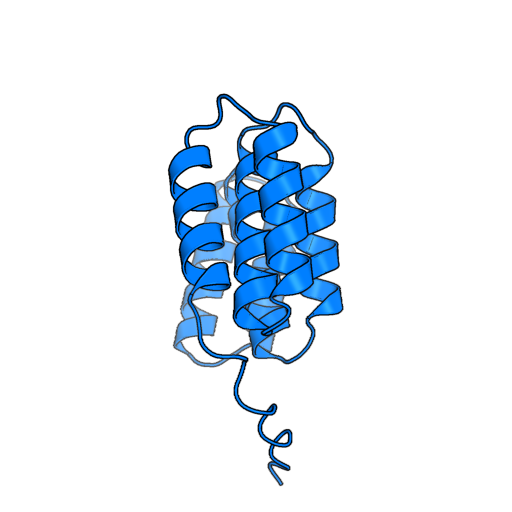 A 1 79 ? 3.226 -0.168 6.921 1.00 93.06 79 ALA A O 1
ATOM 572 N N . GLN A 1 80 ? 4.797 1.128 7.862 1.00 95.31 80 GLN A N 1
ATOM 573 C CA . GLN A 1 80 ? 3.842 2.101 8.406 1.00 95.31 80 GLN A CA 1
ATOM 574 C C . GLN A 1 80 ? 3.087 2.829 7.283 1.00 95.31 80 GLN A C 1
ATOM 576 O O . GLN A 1 80 ? 1.870 2.998 7.348 1.00 95.31 80 GLN A O 1
ATOM 581 N N . SER A 1 81 ? 3.798 3.235 6.230 1.00 95.38 81 SER A N 1
ATOM 582 C CA . SER A 1 81 ? 3.178 3.890 5.072 1.00 95.38 81 SER A CA 1
ATOM 583 C C . SER A 1 81 ? 2.198 2.941 4.364 1.00 95.38 81 SER A C 1
ATOM 585 O O . SER A 1 81 ? 1.065 3.331 4.090 1.00 95.38 81 SER A O 1
ATOM 587 N N . ALA A 1 82 ? 2.573 1.669 4.181 1.00 95.88 82 ALA A N 1
ATOM 588 C CA . ALA A 1 82 ? 1.726 0.648 3.565 1.00 95.88 82 ALA A CA 1
ATOM 589 C C . ALA A 1 82 ? 0.467 0.364 4.395 1.00 95.88 82 ALA A C 1
ATOM 591 O O . ALA A 1 82 ? -0.614 0.186 3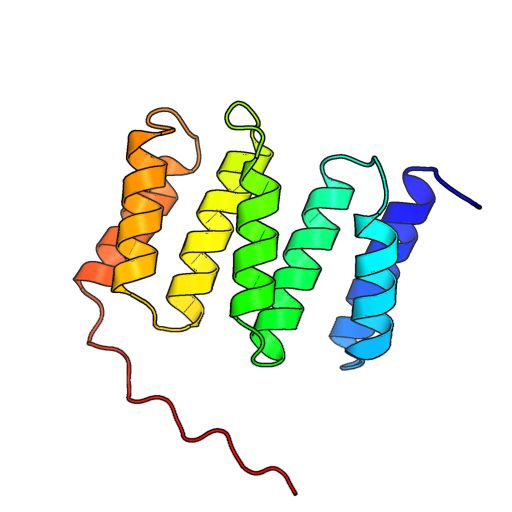.840 1.00 95.88 82 ALA A O 1
ATOM 592 N N . ALA A 1 83 ? 0.584 0.362 5.723 1.00 96.50 83 ALA A N 1
ATOM 593 C CA . ALA A 1 83 ? -0.551 0.184 6.621 1.00 96.50 83 ALA A CA 1
ATOM 594 C C . ALA A 1 83 ? -1.531 1.369 6.573 1.00 96.50 83 ALA A C 1
ATOM 596 O O . ALA A 1 83 ? -2.749 1.175 6.606 1.00 96.50 83 ALA A O 1
ATOM 597 N N . LEU A 1 84 ? -1.018 2.596 6.447 1.00 96.62 84 LEU A N 1
ATOM 598 C CA . LEU A 1 84 ? -1.852 3.769 6.192 1.00 96.62 84 LEU A CA 1
ATOM 599 C C . LEU A 1 84 ? -2.551 3.663 4.827 1.00 96.62 84 LEU A C 1
ATOM 601 O O . LEU A 1 84 ? -3.762 3.881 4.753 1.00 96.62 84 LEU A O 1
ATOM 605 N N . ASP A 1 85 ? -1.817 3.294 3.775 1.00 97.19 85 ASP A N 1
ATOM 606 C CA . ASP A 1 85 ? -2.359 3.108 2.424 1.00 97.19 85 ASP A CA 1
ATOM 607 C C . ASP A 1 85 ? -3.418 1.994 2.381 1.00 97.19 85 ASP A C 1
ATOM 609 O O . ASP A 1 85 ? -4.437 2.149 1.709 1.00 97.19 85 ASP A O 1
ATOM 613 N N . LEU A 1 86 ? -3.253 0.917 3.159 1.00 97.69 86 LEU A N 1
ATOM 614 C CA . LEU A 1 86 ? -4.265 -0.132 3.325 1.00 97.69 86 LEU A CA 1
ATOM 615 C C . LEU A 1 86 ? -5.564 0.433 3.905 1.00 97.69 86 LEU A C 1
ATOM 617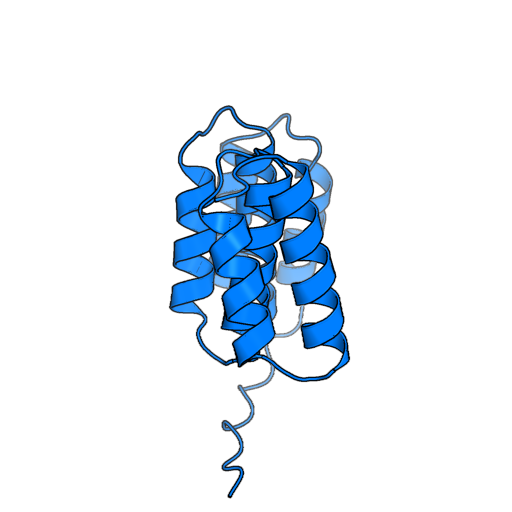 O O . LEU A 1 86 ? -6.642 0.173 3.372 1.00 97.69 86 LEU A O 1
ATOM 621 N N . GLY A 1 87 ? -5.472 1.242 4.962 1.00 97.19 87 GLY A N 1
ATOM 622 C CA . GLY A 1 87 ? -6.642 1.910 5.526 1.00 97.19 87 GLY A CA 1
ATOM 623 C C . GLY A 1 87 ? -7.332 2.816 4.502 1.00 97.19 87 GLY A C 1
ATOM 624 O O . GLY A 1 87 ? -8.543 2.722 4.326 1.00 97.19 87 GLY A O 1
ATOM 625 N N . LEU A 1 88 ? -6.568 3.634 3.768 1.00 96.38 88 LEU A N 1
ATOM 626 C CA . LEU A 1 88 ? -7.098 4.517 2.717 1.00 96.38 88 LEU A CA 1
ATOM 627 C C . LEU A 1 88 ? -7.767 3.736 1.572 1.00 96.38 88 LEU A C 1
ATOM 629 O O . LEU A 1 88 ? -8.818 4.146 1.077 1.00 96.38 88 LEU A O 1
ATOM 633 N N . ALA A 1 89 ? -7.187 2.604 1.167 1.00 95.81 89 ALA A N 1
ATOM 634 C CA . ALA A 1 89 ? -7.771 1.715 0.170 1.00 95.81 89 ALA A CA 1
ATOM 635 C C . ALA A 1 89 ? -9.123 1.169 0.653 1.00 95.81 89 ALA A C 1
ATOM 637 O O . ALA A 1 89 ? -10.114 1.250 -0.073 1.00 95.81 89 ALA A O 1
ATOM 638 N N . LEU A 1 90 ? -9.203 0.698 1.900 1.00 96.38 90 LEU A N 1
ATOM 639 C CA . LEU A 1 90 ? -10.451 0.219 2.502 1.00 96.38 90 LEU A CA 1
ATOM 640 C C . LEU A 1 90 ? -11.508 1.333 2.602 1.00 96.38 90 LEU A C 1
ATOM 642 O O . LEU A 1 90 ? -12.677 1.079 2.304 1.00 96.38 90 LEU A O 1
ATOM 646 N N . GLU A 1 91 ? -11.110 2.571 2.927 1.00 93.56 91 GLU A N 1
ATOM 647 C CA . GLU A 1 91 ? -12.006 3.738 2.870 1.00 93.56 91 GLU A CA 1
ATOM 648 C C . GLU A 1 91 ? -12.558 3.955 1.454 1.00 93.56 91 GLU A C 1
ATOM 650 O O . GLU A 1 91 ? -13.761 4.149 1.285 1.00 93.56 91 GLU A O 1
ATOM 655 N N . SER A 1 92 ? -11.693 3.915 0.433 1.00 91.75 92 SER A N 1
ATOM 656 C CA . SER A 1 92 ? -12.089 4.145 -0.965 1.00 91.75 92 SER A CA 1
ATOM 657 C C . SER A 1 92 ? -13.070 3.092 -1.491 1.00 91.75 92 SER A C 1
ATOM 659 O O . SER A 1 92 ? -13.910 3.393 -2.335 1.00 91.75 92 SER A O 1
ATOM 661 N N . LEU A 1 93 ? -13.005 1.879 -0.937 1.00 91.81 93 LEU A N 1
ATOM 662 C CA . LEU A 1 93 ? -13.909 0.772 -1.237 1.00 91.81 93 LEU A CA 1
ATOM 663 C C . LEU A 1 93 ? -15.220 0.830 -0.439 1.00 91.81 93 LEU A C 1
ATOM 665 O O . LEU A 1 93 ? -16.070 -0.043 -0.604 1.00 91.81 93 LEU A O 1
ATOM 669 N N . GLY A 1 94 ? -15.381 1.802 0.465 1.00 91.50 94 GLY A N 1
ATOM 670 C CA . GLY A 1 94 ? -16.527 1.880 1.374 1.00 91.50 94 GLY A CA 1
ATOM 671 C C . GLY A 1 94 ? -16.537 0.794 2.457 1.00 91.50 94 GLY A C 1
ATOM 672 O O . GLY A 1 94 ? -17.543 0.624 3.145 1.00 91.50 94 GLY A O 1
ATOM 673 N N . ARG A 1 95 ? -15.426 0.068 2.645 1.00 92.88 95 ARG A N 1
ATOM 674 C CA . ARG A 1 95 ? -15.254 -0.976 3.671 1.00 92.88 95 ARG A CA 1
ATOM 675 C C . ARG A 1 95 ? -14.910 -0.328 5.017 1.00 92.88 95 ARG A C 1
ATOM 677 O O . ARG A 1 95 ? -13.849 -0.567 5.590 1.00 92.88 95 ARG A O 1
ATOM 684 N N . THR A 1 96 ? -15.805 0.531 5.507 1.00 92.81 96 THR A N 1
ATOM 685 C CA . THR A 1 96 ? -15.580 1.412 6.667 1.00 92.81 96 THR A CA 1
ATOM 686 C C . THR A 1 96 ? -15.192 0.656 7.938 1.00 92.81 96 THR A C 1
ATOM 688 O O . THR A 1 96 ? -14.276 1.080 8.643 1.00 92.81 96 THR A O 1
ATOM 691 N N . ASP A 1 97 ? -15.840 -0.475 8.230 1.00 92.38 97 ASP A N 1
ATOM 692 C CA . ASP A 1 97 ? -15.513 -1.283 9.412 1.00 92.38 97 ASP A CA 1
ATOM 693 C C . ASP A 1 97 ? -14.087 -1.840 9.352 1.00 92.38 97 ASP A C 1
ATOM 695 O O . ASP A 1 97 ? -13.366 -1.847 10.349 1.00 92.38 97 ASP A O 1
ATOM 699 N N . GLU A 1 98 ? -13.655 -2.274 8.171 1.00 94.75 98 GLU A N 1
ATOM 700 C CA . GLU A 1 98 ? -12.314 -2.816 7.963 1.00 94.75 98 GLU A CA 1
ATOM 701 C C . GLU A 1 98 ? -11.258 -1.715 7.979 1.00 94.75 98 GLU A C 1
ATOM 703 O O . GLU A 1 98 ? -10.212 -1.894 8.597 1.00 94.75 98 GLU A O 1
ATOM 708 N N . ALA A 1 99 ? -11.555 -0.548 7.399 1.00 96.12 99 ALA A N 1
ATOM 709 C CA . ALA A 1 99 ? -10.694 0.626 7.504 1.00 96.12 99 ALA A CA 1
ATOM 710 C C . ALA A 1 99 ? -10.488 1.037 8.974 1.00 96.12 99 ALA A C 1
ATOM 712 O O . ALA A 1 99 ? -9.358 1.250 9.411 1.00 96.12 99 ALA A O 1
ATOM 713 N N . ASN A 1 100 ? -11.560 1.073 9.777 1.00 95.44 100 ASN A N 1
ATOM 714 C CA . ASN A 1 100 ? -11.474 1.380 11.207 1.00 95.44 100 ASN A CA 1
ATOM 715 C C . ASN A 1 100 ? -10.632 0.361 11.986 1.00 95.44 100 ASN A C 1
ATOM 717 O O . ASN A 1 100 ? -9.856 0.760 12.863 1.00 95.44 100 ASN A O 1
ATOM 721 N N . ARG A 1 101 ? -10.756 -0.935 11.668 1.00 96.06 101 ARG A N 1
ATOM 722 C CA . ARG A 1 101 ? -9.914 -1.991 12.254 1.00 96.06 101 ARG A CA 1
ATOM 723 C C . ARG A 1 101 ? -8.449 -1.797 11.881 1.00 96.06 101 ARG A C 1
ATOM 725 O O . ARG A 1 101 ? -7.627 -1.713 12.787 1.00 96.06 101 ARG A O 1
ATOM 732 N N . ALA A 1 102 ? -8.145 -1.608 10.597 1.00 96.06 102 ALA A N 1
ATOM 733 C CA . ALA A 1 102 ? -6.781 -1.383 10.116 1.00 96.06 102 ALA A CA 1
ATOM 734 C C . ALA A 1 102 ? -6.130 -0.159 10.782 1.00 96.06 102 ALA A C 1
ATOM 736 O O . ALA A 1 102 ? -4.985 -0.210 11.225 1.00 96.06 102 ALA A O 1
ATOM 737 N N . TYR A 1 103 ? -6.874 0.938 10.935 1.00 97.25 103 TYR A N 1
ATOM 738 C CA . TYR A 1 103 ? -6.389 2.120 11.644 1.00 97.25 103 TYR A CA 1
ATOM 739 C C . TYR A 1 103 ? -6.192 1.902 13.150 1.00 97.25 103 TYR A C 1
ATOM 741 O O . TYR A 1 103 ? -5.274 2.471 13.741 1.00 97.25 103 TYR A O 1
ATOM 749 N N . THR A 1 104 ? -7.026 1.072 13.780 1.00 96.69 104 THR A N 1
ATOM 750 C CA . THR A 1 104 ? -6.856 0.707 15.193 1.00 96.69 104 THR A CA 1
ATOM 751 C C . THR A 1 104 ? -5.589 -0.121 15.370 1.00 96.69 104 THR A C 1
ATOM 753 O O . THR A 1 104 ? -4.761 0.208 16.215 1.00 96.69 104 THR A O 1
ATOM 756 N N . GLU A 1 105 ? -5.394 -1.134 14.524 1.00 95.38 105 GLU A N 1
ATOM 757 C CA . GLU A 1 105 ? -4.185 -1.959 14.503 1.00 95.38 105 GLU A CA 1
ATOM 758 C C . GLU A 1 105 ? -2.936 -1.110 14.259 1.00 95.38 105 GLU A C 1
ATOM 760 O O . GLU A 1 105 ? -1.957 -1.248 14.991 1.00 95.38 105 GLU A O 1
ATOM 765 N N . PHE A 1 106 ? -2.994 -0.164 13.312 1.00 96.25 106 PHE A N 1
ATOM 766 C CA . PHE A 1 106 ? -1.921 0.801 13.083 1.00 96.25 106 PHE A CA 1
ATOM 767 C C . PHE A 1 106 ? -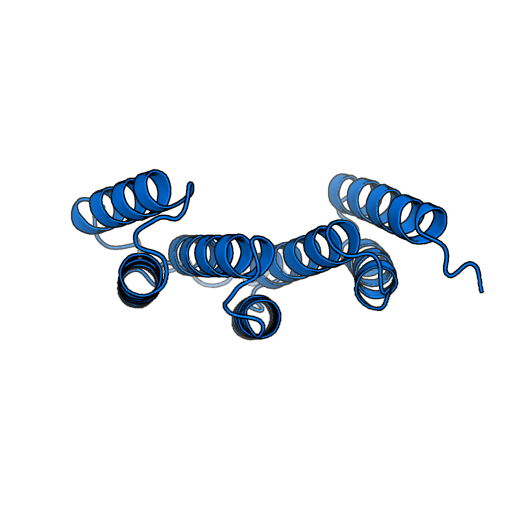1.560 1.557 14.366 1.00 96.25 106 PHE A C 1
ATOM 769 O O . PHE A 1 106 ? -0.392 1.621 14.746 1.00 96.25 106 PHE A O 1
ATOM 776 N N . ALA A 1 107 ? -2.555 2.140 15.040 1.00 96.25 107 ALA A N 1
ATOM 777 C CA . ALA A 1 107 ? -2.333 2.963 16.225 1.00 96.25 107 ALA A CA 1
ATOM 778 C C . ALA A 1 107 ? -1.811 2.153 17.421 1.00 96.25 107 ALA A C 1
ATOM 780 O O . ALA A 1 107 ? -1.031 2.676 18.218 1.00 96.25 107 ALA A O 1
ATOM 781 N N . THR A 1 108 ? -2.229 0.890 17.543 1.00 95.56 108 THR A N 1
ATOM 7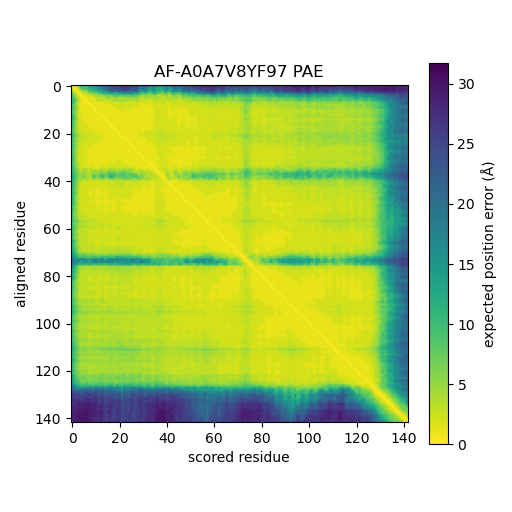82 C CA . THR A 1 108 ? -1.730 -0.042 18.559 1.00 95.56 108 THR A CA 1
ATOM 783 C C . THR A 1 108 ? -0.296 -0.470 18.274 1.00 95.56 108 THR A C 1
ATOM 785 O O . THR A 1 108 ? 0.519 -0.503 19.193 1.00 95.56 108 THR A O 1
ATOM 788 N N . LYS A 1 109 ? 0.017 -0.785 17.015 1.00 94.25 109 LYS A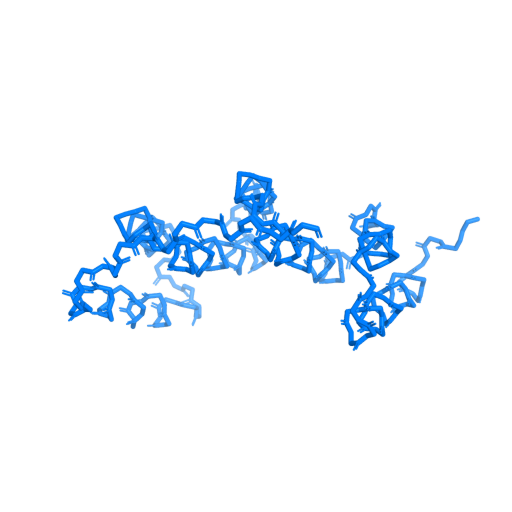 N 1
ATOM 789 C CA . LYS A 1 109 ? 1.325 -1.300 16.605 1.00 94.25 109 LYS A CA 1
ATOM 790 C C . LYS A 1 109 ? 2.393 -0.209 16.546 1.00 94.25 109 LYS A C 1
ATOM 792 O O . LYS A 1 109 ? 3.513 -0.429 16.993 1.00 94.25 109 LYS A O 1
ATOM 797 N N . TRP A 1 110 ? 2.042 0.985 16.067 1.00 95.31 110 TRP A N 1
ATOM 798 C CA . TRP A 1 110 ? 2.967 2.112 15.924 1.00 95.31 110 TRP A CA 1
ATOM 799 C C . TRP A 1 110 ? 2.479 3.380 16.650 1.00 95.31 110 TRP A C 1
ATOM 801 O O . TRP A 1 110 ? 2.219 4.411 16.017 1.00 95.31 110 TRP A O 1
ATOM 811 N N . PRO A 1 111 ? 2.419 3.367 17.997 1.00 94.44 111 PRO A N 1
ATOM 812 C CA . PRO A 1 111 ? 1.925 4.491 18.799 1.00 94.44 111 PRO A CA 1
ATOM 813 C C . PRO A 1 111 ? 2.828 5.738 18.762 1.00 94.44 111 PRO A C 1
ATOM 815 O O . PRO A 1 111 ? 2.432 6.791 19.257 1.00 94.44 111 PRO A O 1
ATOM 818 N N . ALA A 1 112 ? 4.028 5.637 18.185 1.00 93.62 112 ALA A N 1
ATOM 819 C CA . ALA A 1 112 ? 4.963 6.748 17.991 1.00 93.62 112 ALA A CA 1
ATOM 820 C C . ALA A 1 112 ? 5.156 7.130 16.509 1.00 93.62 112 ALA A C 1
ATOM 822 O O . ALA A 1 112 ? 6.036 7.930 16.192 1.00 93.62 112 ALA A O 1
ATOM 823 N N . SER A 1 113 ? 4.369 6.563 15.582 1.00 94.44 113 SER A N 1
ATOM 824 C CA . SER A 1 113 ? 4.502 6.893 14.159 1.00 94.44 113 SER A CA 1
ATOM 825 C C . SER A 1 113 ? 4.118 8.345 13.872 1.00 94.44 113 SER A C 1
ATOM 827 O O . SER A 1 113 ? 3.111 8.849 14.371 1.00 94.44 113 SER A O 1
ATOM 829 N N . LYS A 1 114 ? 4.846 8.982 12.948 1.00 94.19 114 LYS A N 1
ATOM 830 C CA . LYS A 1 114 ? 4.481 10.291 12.380 1.00 94.19 114 LYS A CA 1
ATOM 831 C C . LYS A 1 114 ? 3.105 10.294 11.695 1.00 94.19 114 LYS A C 1
ATOM 833 O O . LYS A 1 114 ? 2.501 11.350 11.555 1.00 94.19 114 LYS A O 1
ATOM 838 N N . HIS A 1 115 ? 2.604 9.129 11.274 1.00 95.00 115 HIS A N 1
ATOM 839 C CA . HIS A 1 115 ? 1.298 8.995 10.623 1.00 95.00 115 HIS A CA 1
ATOM 840 C C . HIS A 1 115 ? 0.137 8.842 11.615 1.00 95.00 115 HIS A C 1
ATOM 842 O O . HIS A 1 115 ? -1.020 8.849 11.201 1.00 95.00 115 HIS A O 1
ATOM 848 N N . LEU A 1 116 ? 0.407 8.727 12.919 1.00 95.88 116 LEU A N 1
ATOM 849 C CA . LEU A 1 116 ? -0.626 8.453 13.918 1.00 95.88 116 LEU A CA 1
ATOM 850 C C . LEU A 1 116 ? -1.715 9.533 13.969 1.00 95.88 116 LEU A C 1
ATOM 852 O O . LEU A 1 116 ? -2.895 9.213 14.105 1.00 95.88 116 LEU A O 1
ATOM 856 N N . GLU A 1 117 ? -1.338 10.806 13.839 1.00 95.94 117 GLU A N 1
ATOM 857 C CA . GLU A 1 117 ? -2.303 11.910 13.801 1.00 95.94 117 GLU A CA 1
ATOM 858 C C . GLU A 1 117 ? -3.231 11.793 12.584 1.00 95.94 117 GLU A C 1
ATOM 860 O O . GLU A 1 117 ? -4.453 11.878 12.715 1.00 95.94 117 GLU A O 1
ATOM 865 N N . GLN A 1 118 ? -2.659 11.501 11.413 1.00 96.06 118 GLN A N 1
ATOM 866 C CA . GLN A 1 118 ? -3.416 11.290 10.183 1.00 96.06 118 GLN A CA 1
ATOM 867 C C . GLN A 1 118 ? -4.378 10.104 10.314 1.00 96.06 118 GLN A C 1
ATOM 869 O O . GLN A 1 118 ? -5.546 10.222 9.946 1.00 96.06 118 GLN A O 1
ATOM 874 N N . VAL A 1 119 ? -3.915 8.982 10.869 1.00 96.69 119 VAL A N 1
ATOM 875 C CA . VAL A 1 119 ? -4.734 7.784 11.108 1.00 96.69 119 VAL A CA 1
ATOM 876 C C . VAL A 1 119 ? -5.924 8.099 12.018 1.00 96.69 119 VAL A C 1
ATOM 878 O O . VAL A 1 119 ? -7.063 7.781 11.676 1.00 96.69 119 VAL A O 1
ATOM 881 N N . ARG A 1 120 ? -5.703 8.816 13.125 1.00 95.12 120 ARG A N 1
ATOM 882 C CA . ARG A 1 120 ? -6.780 9.230 14.043 1.00 95.12 120 ARG A CA 1
ATOM 883 C C . ARG A 1 120 ? -7.782 10.183 13.389 1.00 95.12 120 ARG A C 1
ATOM 885 O O . ARG A 1 120 ? -8.989 10.066 13.619 1.00 95.12 120 ARG A O 1
ATO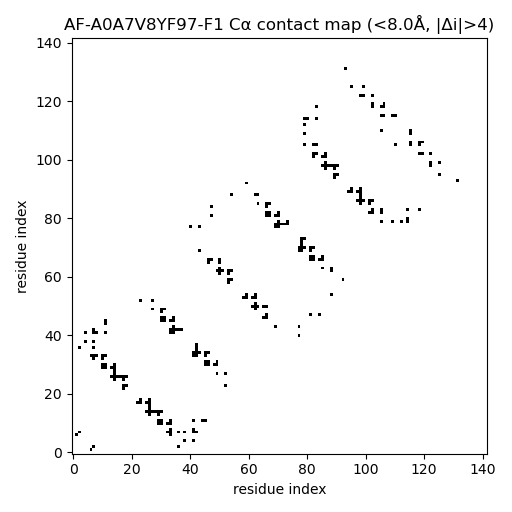M 892 N N . ALA A 1 121 ? -7.304 11.110 12.558 1.00 95.00 121 ALA A N 1
ATOM 893 C CA . ALA A 1 121 ? -8.172 12.014 11.809 1.00 95.00 121 ALA A CA 1
ATOM 894 C C . ALA A 1 121 ? -9.062 11.245 10.818 1.00 95.00 121 ALA A C 1
ATOM 896 O O . ALA A 1 121 ? -10.261 11.521 10.721 1.00 95.00 121 ALA A O 1
ATOM 897 N N . ARG A 1 122 ? -8.507 10.237 10.129 1.00 94.44 122 ARG A N 1
ATOM 898 C CA . ARG A 1 122 ? -9.272 9.352 9.237 1.00 94.44 122 ARG A CA 1
ATOM 899 C C . ARG A 1 122 ? -10.324 8.543 9.994 1.00 94.44 122 ARG A C 1
ATOM 901 O O . ARG A 1 122 ? -11.485 8.588 9.602 1.00 94.44 122 ARG A O 1
ATOM 908 N N . GLN A 1 123 ? -9.975 7.918 11.120 1.00 91.19 123 GLN A N 1
ATOM 909 C CA . GLN A 1 123 ? -10.941 7.200 11.971 1.00 91.19 123 GLN A CA 1
ATOM 910 C C . GLN A 1 123 ? -12.089 8.094 12.449 1.00 91.19 123 GLN A C 1
ATOM 912 O O . GLN A 1 123 ? -13.255 7.714 12.372 1.00 91.19 123 GLN A O 1
ATOM 917 N N . THR A 1 124 ? -11.774 9.311 12.899 1.00 92.69 124 THR A N 1
ATOM 918 C CA . THR A 1 124 ? -12.797 10.275 13.336 1.00 92.69 124 THR A CA 1
ATOM 919 C C . THR A 1 124 ? -13.745 10.616 12.189 1.00 92.69 124 THR A C 1
ATOM 921 O O . THR A 1 124 ? -14.961 10.637 12.369 1.00 92.69 124 THR A O 1
ATOM 924 N N . ARG A 1 125 ? -13.204 10.828 10.982 1.00 90.44 125 ARG A N 1
ATOM 925 C CA . ARG A 1 125 ? -14.009 11.077 9.784 1.00 90.44 125 ARG A CA 1
ATOM 926 C C . ARG A 1 125 ? -14.925 9.896 9.461 1.00 90.44 125 ARG A C 1
ATOM 928 O O . ARG A 1 125 ? -16.084 10.126 9.143 1.00 90.44 125 ARG A O 1
ATOM 935 N N . LEU A 1 126 ? -14.437 8.660 9.574 1.00 88.44 126 LEU A N 1
ATOM 936 C CA . LEU A 1 126 ? -15.238 7.454 9.345 1.00 88.44 126 LEU A CA 1
ATOM 937 C C . LEU A 1 126 ? -16.368 7.278 10.365 1.00 88.44 126 LEU A C 1
ATOM 939 O O . LEU A 1 126 ? -17.439 6.813 9.996 1.00 88.44 126 LEU A O 1
ATOM 943 N N . ALA A 1 127 ? -16.156 7.673 11.622 1.00 82.69 127 ALA A N 1
ATOM 944 C CA . ALA A 1 127 ? -17.173 7.581 12.670 1.00 82.69 127 ALA A CA 1
ATOM 945 C C . ALA A 1 127 ? -18.336 8.576 12.487 1.00 82.69 127 ALA A C 1
ATOM 947 O O . ALA A 1 127 ? -19.438 8.330 12.971 1.00 82.69 127 ALA A O 1
ATOM 948 N N . VAL A 1 128 ? -18.089 9.705 11.813 1.00 82.44 128 VAL A N 1
ATOM 949 C CA . VAL A 1 128 ? -19.080 10.778 11.598 1.00 82.44 128 VAL A CA 1
ATOM 950 C C . VAL A 1 128 ? -19.635 10.769 10.165 1.00 82.44 128 VAL A C 1
ATOM 952 O O . VAL A 1 128 ? -20.631 11.434 9.879 1.00 82.44 128 VAL A O 1
ATOM 955 N N . ALA A 1 129 ? -19.017 10.018 9.250 1.00 71.19 129 ALA A N 1
ATOM 956 C CA . ALA A 1 129 ? -19.487 9.899 7.879 1.00 71.19 129 ALA A CA 1
ATOM 957 C C . ALA A 1 129 ? -20.867 9.212 7.828 1.00 71.19 129 ALA A C 1
ATOM 959 O O . ALA A 1 129 ? -21.074 8.199 8.502 1.00 71.19 129 ALA A O 1
ATOM 960 N N . PRO A 1 130 ? -21.816 9.721 7.018 1.00 61.25 130 PRO A N 1
ATOM 961 C CA . PRO A 1 130 ? -23.052 8.997 6.749 1.00 61.25 130 PRO A CA 1
ATOM 962 C C . PRO A 1 130 ? -22.722 7.633 6.115 1.00 61.25 130 PRO A C 1
ATOM 964 O O . PRO A 1 130 ? -21.705 7.523 5.421 1.00 61.25 130 PRO A O 1
ATOM 967 N N . PRO A 1 131 ? -23.552 6.595 6.343 1.00 57.38 131 PRO A N 1
ATOM 968 C CA . PRO A 1 131 ? -23.305 5.265 5.793 1.00 57.38 131 PRO A CA 1
ATOM 969 C C . PRO A 1 131 ? -23.088 5.346 4.275 1.00 57.38 131 PRO A C 1
ATOM 971 O O . PRO A 1 131 ? -23.729 6.178 3.620 1.00 57.38 131 PRO A O 1
ATOM 974 N N . PRO A 1 132 ? -22.180 4.525 3.711 1.00 55.75 132 PRO A N 1
ATOM 975 C CA . PRO A 1 132 ? -21.840 4.606 2.298 1.00 55.75 132 PRO A CA 1
ATOM 976 C C . PRO A 1 132 ? -23.107 4.477 1.449 1.00 55.75 132 PRO A C 1
ATOM 978 O O . PRO A 1 132 ? -23.965 3.632 1.717 1.00 55.75 132 PRO A O 1
ATOM 981 N N . ALA A 1 133 ? -23.232 5.333 0.430 1.00 52.19 133 ALA A N 1
ATOM 982 C CA . ALA A 1 133 ? -24.291 5.190 -0.560 1.00 52.19 133 ALA A CA 1
ATOM 983 C C . ALA A 1 133 ? -24.214 3.772 -1.158 1.00 52.19 133 ALA A C 1
ATOM 985 O O . ALA A 1 133 ? -23.101 3.280 -1.373 1.00 52.19 133 ALA A O 1
ATOM 986 N N . PRO A 1 134 ? -25.355 3.099 -1.403 1.00 47.44 134 PRO A N 1
ATOM 987 C CA . PRO A 1 134 ? -25.345 1.759 -1.976 1.00 47.44 134 PRO A CA 1
ATOM 988 C C . PRO A 1 134 ? -24.496 1.768 -3.247 1.00 47.44 134 PRO A C 1
ATOM 990 O O . PRO A 1 134 ? -24.652 2.666 -4.078 1.00 47.44 134 PRO A O 1
ATOM 993 N N . ALA A 1 135 ? -23.575 0.805 -3.356 1.00 51.88 135 ALA A N 1
ATOM 994 C CA . ALA A 1 135 ? -22.665 0.696 -4.487 1.00 51.88 135 ALA A CA 1
ATOM 995 C C . ALA A 1 135 ? -23.469 0.808 -5.787 1.00 51.88 135 ALA A C 1
ATOM 997 O O . ALA A 1 135 ? -24.395 0.024 -6.016 1.00 51.88 135 ALA A O 1
ATOM 998 N N . ALA A 1 136 ? -23.157 1.816 -6.606 1.00 46.00 136 ALA A N 1
ATOM 999 C CA . ALA A 1 136 ? -23.768 1.936 -7.919 1.00 46.00 136 ALA A CA 1
ATOM 1000 C C . ALA A 1 136 ? -23.519 0.615 -8.665 1.00 46.00 136 ALA A C 1
ATOM 1002 O O . ALA A 1 136 ? -22.390 0.112 -8.613 1.00 46.00 136 ALA A O 1
ATOM 1003 N N . PRO A 1 137 ? -24.541 0.014 -9.307 1.00 40.59 137 PRO A N 1
ATOM 1004 C CA . PRO A 1 137 ? -24.339 -1.219 -10.050 1.00 40.59 137 PRO A CA 1
ATOM 1005 C C . PRO A 1 137 ? -23.207 -0.981 -11.043 1.00 40.59 137 PRO A C 1
ATOM 1007 O O . PRO A 1 137 ? -23.228 0.022 -11.760 1.00 40.59 137 PRO A O 1
ATOM 1010 N N . ALA A 1 138 ? -22.209 -1.871 -11.028 1.00 54.53 138 ALA A N 1
ATOM 1011 C CA . ALA A 1 138 ? -21.101 -1.849 -11.969 1.00 54.53 138 ALA A CA 1
ATOM 1012 C C . ALA A 1 138 ? -21.692 -1.686 -13.370 1.00 54.53 138 ALA A C 1
ATOM 1014 O O . ALA A 1 138 ? -22.418 -2.559 -13.853 1.00 54.53 138 ALA A O 1
ATOM 1015 N N . GLY A 1 139 ? -21.487 -0.505 -13.953 1.00 44.97 139 GLY A N 1
ATOM 1016 C CA . GLY A 1 139 ? -22.070 -0.154 -15.231 1.00 44.97 139 GLY A CA 1
ATOM 1017 C C . GLY A 1 139 ? -21.631 -1.179 -16.260 1.00 44.97 139 GLY A C 1
ATOM 1018 O O . GLY A 1 139 ? -20.439 -1.327 -16.521 1.00 44.97 139 GLY A O 1
ATOM 1019 N N . ALA A 1 140 ? -22.606 -1.883 -16.829 1.00 47.75 140 ALA A N 1
ATOM 1020 C CA . ALA A 1 140 ? -22.455 -2.584 -18.086 1.00 47.75 140 ALA A CA 1
ATOM 1021 C C . ALA A 1 140 ? -22.067 -1.545 -19.152 1.00 47.75 140 ALA A C 1
ATOM 1023 O O . ALA A 1 140 ? -22.919 -0.833 -19.678 1.00 47.75 140 ALA A O 1
ATOM 1024 N N . GLY A 1 141 ? -20.767 -1.397 -19.401 1.00 47.66 141 GLY A N 1
ATOM 1025 C CA . GLY A 1 141 ? -20.241 -0.729 -20.586 1.00 47.66 141 GLY A CA 1
ATOM 1026 C C . GLY A 1 141 ? -20.171 -1.755 -21.710 1.00 47.66 141 GLY A C 1
ATOM 1027 O O . GLY A 1 141 ? -19.484 -2.764 -21.551 1.00 47.66 141 GLY A O 1
ATOM 1028 N N . GLY A 1 142 ? -20.964 -1.532 -22.761 1.00 37.75 142 GLY A N 1
ATOM 1029 C CA . GLY A 1 142 ? -21.077 -2.401 -23.938 1.00 37.75 142 GLY A CA 1
ATOM 1030 C C . GLY A 1 142 ? -20.002 -2.199 -24.995 1.00 37.75 142 GLY A C 1
ATOM 1031 O O . GLY A 1 142 ? -19.058 -1.412 -24.762 1.00 37.75 142 GLY A O 1
#

Sequence (142 aa):
AATGTASVEAWLKAAELYRLAGKPEPQRACLAAAADSDAGVLTYAANTGLAALDLEQGRPDEAIARLQRMMADEDDALAQSAALDLGLALESLGRTDEANRAYTEFATKWPASKHLEQVRARQTRLAVAPPPAPAAPAGAGG

pLDDT: mean 88.69, std 14.91, range [37.75, 98.44]